Protein AF-A0A2N7PHZ5-F1 (afdb_monomer_lite)

Organism: NCBI:txid1653476

pLDDT: mean 95.67, std 4.6, range [62.97, 98.75]

Foldseek 3Di:
DVVQPPDDDPNHRQQDLLPGGDDDDDPDFFDKDKALPAWDADDFLDADDQVDAAEHTHHDHDPPRPSIDIFGKDKDKDKAKDAPVSRGGAFFARPPFCVPPVDRLRRRVVGCVVVVHDHPSDIDIGMYIYIGGPPDPDDPPVPDDDCVNPDD

Radius of gyration: 19.27 Å; chains: 1; bounding box: 48×33×52 Å

Structure (mmCIF, N/CA/C/O backbone):
data_AF-A0A2N7PHZ5-F1
#
_entry.id   AF-A0A2N7PHZ5-F1
#
loop_
_atom_site.group_PDB
_atom_site.id
_atom_site.type_symbol
_atom_site.label_atom_id
_atom_site.label_alt_id
_atom_site.label_comp_id
_atom_site.label_asym_id
_atom_site.label_entity_id
_atom_site.label_seq_id
_atom_site.pdbx_PDB_ins_code
_atom_site.Cartn_x
_atom_site.Cartn_y
_atom_site.Cartn_z
_atom_site.occupancy
_atom_site.B_iso_or_equiv
_atom_site.auth_seq_id
_atom_site.auth_comp_id
_atom_site.auth_asym_id
_atom_site.auth_atom_id
_atom_site.pdbx_PDB_model_num
ATOM 1 N N . MET A 1 1 ? -0.345 -15.270 16.092 1.00 62.97 1 MET A N 1
ATOM 2 C CA . MET A 1 1 ? 0.539 -14.093 16.252 1.00 62.97 1 MET A CA 1
ATOM 3 C C . MET A 1 1 ? 1.513 -14.214 17.426 1.00 62.97 1 MET A C 1
ATOM 5 O O . MET A 1 1 ? 2.637 -13.773 17.248 1.00 62.97 1 MET A O 1
ATOM 9 N N . LYS A 1 2 ? 1.163 -14.809 18.587 1.00 65.06 2 LYS A N 1
ATOM 10 C CA . LYS A 1 2 ? 2.142 -15.080 19.677 1.00 65.06 2 LYS A CA 1
ATOM 11 C C . LYS A 1 2 ? 3.353 -15.913 19.224 1.00 65.06 2 LYS A C 1
ATOM 13 O O . LYS A 1 2 ? 4.443 -15.774 19.747 1.00 65.06 2 LYS A O 1
ATOM 18 N N . ASP A 1 3 ? 3.153 -16.754 18.222 1.00 82.75 3 ASP A N 1
ATOM 19 C CA . ASP A 1 3 ? 4.150 -17.592 17.559 1.00 82.75 3 ASP A CA 1
ATOM 20 C C . ASP A 1 3 ? 5.166 -16.822 16.692 1.00 82.75 3 ASP A C 1
ATOM 22 O O . ASP A 1 3 ? 6.125 -17.424 16.208 1.00 82.75 3 ASP A O 1
ATOM 26 N N . LEU A 1 4 ? 4.960 -15.520 16.465 1.00 84.69 4 LEU A N 1
ATOM 27 C CA . LEU A 1 4 ? 5.861 -14.651 15.697 1.00 84.69 4 LEU A CA 1
ATOM 28 C C . LEU A 1 4 ? 6.689 -13.710 16.582 1.00 84.69 4 LEU A C 1
ATOM 30 O O . LEU A 1 4 ? 7.578 -13.027 16.080 1.00 84.69 4 LEU A O 1
ATOM 34 N N . GLU A 1 5 ? 6.404 -13.661 17.881 1.00 86.50 5 GLU A N 1
ATOM 35 C CA . GLU A 1 5 ? 7.092 -12.777 18.819 1.00 86.50 5 GLU A CA 1
ATOM 36 C C . GLU A 1 5 ? 8.567 -13.185 18.971 1.00 86.50 5 GLU A C 1
ATOM 38 O O . GLU A 1 5 ? 8.883 -14.364 19.122 1.00 86.50 5 GLU A O 1
ATOM 43 N N . GLY A 1 6 ? 9.476 -12.210 18.862 1.00 88.00 6 GLY A N 1
ATOM 44 C CA . GLY A 1 6 ? 10.926 -12.433 18.922 1.00 88.00 6 GLY A CA 1
ATOM 45 C C . GLY A 1 6 ? 11.551 -13.076 17.677 1.00 88.00 6 GLY A C 1
ATOM 46 O O . GLY A 1 6 ? 12.758 -13.298 17.660 1.00 88.00 6 GLY A O 1
ATOM 47 N N . LYS A 1 7 ? 10.770 -13.378 16.630 1.00 92.88 7 LYS A N 1
ATOM 48 C CA . LYS A 1 7 ? 11.317 -13.869 15.358 1.00 92.88 7 LYS A CA 1
ATOM 49 C C . LYS A 1 7 ? 11.844 -12.721 14.503 1.00 92.88 7 LYS A C 1
ATOM 51 O O . LYS A 1 7 ? 11.272 -11.628 14.471 1.00 92.88 7 LYS A O 1
ATOM 56 N N . GLU A 1 8 ? 12.887 -13.022 13.739 1.00 94.75 8 GLU A N 1
ATOM 57 C CA . GLU A 1 8 ? 13.544 -12.064 12.859 1.00 94.75 8 GLU A CA 1
ATOM 58 C C . GLU A 1 8 ? 13.783 -12.625 11.456 1.00 94.75 8 GLU A C 1
ATOM 60 O O . GLU A 1 8 ? 13.991 -13.822 11.262 1.00 94.75 8 GLU A O 1
ATOM 65 N N . GLU A 1 9 ? 13.798 -11.727 10.475 1.00 95.12 9 GLU A N 1
ATOM 66 C CA . GLU A 1 9 ? 14.285 -11.962 9.119 1.00 95.12 9 GLU A CA 1
ATOM 67 C C . GLU A 1 9 ? 15.308 -10.876 8.781 1.00 95.12 9 GLU A C 1
ATOM 69 O O . GLU A 1 9 ? 15.019 -9.686 8.897 1.00 95.12 9 GLU A O 1
ATOM 74 N N . TYR A 1 10 ? 16.514 -11.276 8.368 1.00 95.06 10 TYR A N 1
ATOM 75 C CA . TYR A 1 10 ? 17.619 -10.356 8.052 1.00 95.06 10 TYR A CA 1
ATOM 76 C C . TYR A 1 10 ? 17.949 -9.365 9.191 1.00 95.06 10 TYR A C 1
ATOM 78 O O . TYR A 1 10 ? 18.239 -8.195 8.935 1.00 95.06 10 TYR A O 1
ATOM 86 N N . GLY A 1 11 ? 17.868 -9.821 10.448 1.00 94.69 11 GLY A N 1
ATOM 87 C CA . GLY A 1 11 ? 18.108 -8.991 11.637 1.00 94.69 11 GLY A CA 1
ATOM 88 C C . GLY A 1 11 ? 17.013 -7.955 11.908 1.00 94.69 11 GLY A C 1
ATOM 89 O O . GLY A 1 11 ? 17.280 -6.901 12.481 1.00 94.69 11 GLY A O 1
ATOM 90 N N . ARG A 1 12 ? 15.791 -8.192 11.414 1.00 94.25 12 ARG A N 1
ATOM 91 C CA . ARG A 1 12 ? 14.630 -7.318 11.617 1.00 94.25 12 ARG A CA 1
ATOM 92 C C . ARG A 1 12 ? 13.454 -8.117 12.148 1.00 94.25 12 ARG A C 1
ATOM 94 O O . ARG A 1 12 ? 13.159 -9.188 11.623 1.00 94.25 12 ARG A O 1
ATOM 101 N N . GLU A 1 13 ? 12.742 -7.561 13.125 1.00 95.19 13 GLU A N 1
ATOM 102 C CA . GLU A 1 13 ? 11.528 -8.167 13.680 1.00 95.19 13 GLU A CA 1
ATOM 103 C C . GLU A 1 13 ? 10.501 -8.491 12.579 1.00 95.19 13 GLU A C 1
ATOM 105 O O . GLU A 1 13 ? 10.272 -7.694 11.663 1.00 95.19 13 GLU A O 1
ATOM 110 N N . VAL A 1 14 ? 9.857 -9.657 12.664 1.00 96.38 14 VAL A N 1
ATOM 111 C CA . VAL A 1 14 ? 8.748 -10.033 11.759 1.00 96.38 14 VAL A CA 1
ATOM 112 C C . VAL A 1 14 ? 7.376 -9.748 12.356 1.00 96.38 14 VAL A C 1
ATOM 114 O O . VAL A 1 14 ? 6.358 -9.901 11.685 1.00 96.38 14 VAL A O 1
ATOM 117 N N . PHE A 1 15 ? 7.320 -9.335 13.619 1.00 95.50 15 PHE A N 1
ATOM 118 C CA . PHE A 1 15 ? 6.086 -8.961 14.286 1.00 95.50 15 PHE A CA 1
ATOM 119 C C . PHE A 1 15 ? 6.350 -7.917 15.362 1.00 95.50 15 PHE A C 1
ATOM 121 O O . PHE A 1 15 ? 7.220 -8.096 16.206 1.00 95.50 15 PHE A O 1
ATOM 128 N N . ALA A 1 16 ? 5.514 -6.884 15.379 1.00 91.38 16 ALA A N 1
ATOM 129 C CA . ALA A 1 16 ? 5.422 -5.946 16.482 1.00 91.38 16 ALA A CA 1
ATOM 130 C C . ALA A 1 16 ? 3.955 -5.770 16.867 1.00 91.38 16 ALA A C 1
ATOM 132 O O . ALA A 1 16 ? 3.121 -5.421 16.030 1.00 91.38 16 ALA A O 1
ATOM 133 N N . LYS A 1 17 ? 3.629 -5.930 18.154 1.00 88.50 17 LYS A N 1
ATOM 134 C CA . LYS A 1 17 ? 2.245 -5.854 18.665 1.00 88.50 17 LYS A CA 1
ATOM 135 C C . LYS A 1 17 ? 1.494 -4.586 18.229 1.00 88.50 17 LYS A C 1
ATOM 137 O O . LYS A 1 17 ? 0.286 -4.623 18.025 1.00 88.50 17 LYS A O 1
ATOM 142 N N . HIS A 1 18 ? 2.212 -3.477 18.061 1.00 86.25 18 HIS A N 1
ATOM 143 C CA . HIS A 1 18 ? 1.667 -2.173 17.688 1.00 86.25 18 HIS A CA 1
ATOM 144 C C . HIS A 1 18 ? 1.654 -1.879 16.171 1.00 86.25 18 HIS A C 1
ATOM 146 O O . HIS A 1 18 ? 1.188 -0.812 15.771 1.00 86.25 18 HIS A O 1
ATOM 152 N N . LYS A 1 19 ? 2.179 -2.777 15.322 1.00 90.12 19 LYS A N 1
ATOM 153 C CA . LYS A 1 19 ? 2.282 -2.594 13.855 1.00 90.12 19 LYS A CA 1
ATOM 154 C C . LYS A 1 19 ? 1.842 -3.813 13.034 1.00 90.12 19 LYS A C 1
ATOM 156 O O . LYS A 1 19 ? 1.592 -3.672 11.842 1.00 90.12 19 LYS A O 1
ATOM 161 N N . GLY A 1 20 ? 1.708 -4.982 13.654 1.00 92.38 20 GLY A N 1
ATOM 162 C CA . GLY A 1 20 ? 1.333 -6.226 12.991 1.00 92.38 20 GLY A CA 1
ATOM 163 C C . GLY A 1 20 ? 2.543 -7.031 12.524 1.00 92.38 20 GLY A C 1
ATOM 164 O O . GLY A 1 20 ?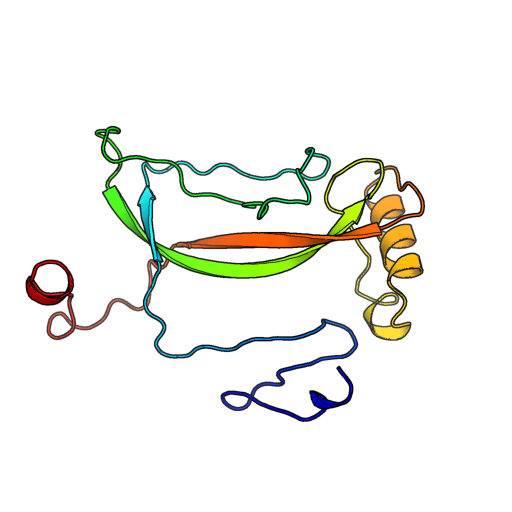 3.570 -7.061 13.196 1.00 92.38 20 GLY A O 1
ATOM 165 N N . VAL A 1 21 ? 2.375 -7.732 11.404 1.00 95.50 21 VAL A N 1
ATOM 166 C CA . VAL A 1 21 ? 3.351 -8.679 10.847 1.00 95.50 21 VAL A CA 1
ATOM 167 C C . VAL A 1 21 ? 4.098 -8.039 9.681 1.00 95.50 21 VAL A C 1
ATOM 169 O O . VAL A 1 21 ? 3.496 -7.345 8.860 1.00 95.50 21 VAL A O 1
ATOM 172 N N . PHE A 1 22 ? 5.390 -8.327 9.582 1.00 96.62 22 PHE A N 1
ATOM 173 C CA . PHE A 1 22 ? 6.270 -7.880 8.514 1.00 96.62 22 PHE A CA 1
ATOM 174 C C . PHE A 1 22 ? 6.807 -9.064 7.719 1.00 96.62 22 PHE A C 1
ATOM 176 O O . PHE A 1 22 ? 7.015 -10.153 8.250 1.00 96.62 22 PHE A O 1
ATOM 183 N N . LYS A 1 23 ? 7.078 -8.813 6.440 1.00 96.25 23 LYS A N 1
ATOM 184 C CA . LYS A 1 23 ? 7.878 -9.687 5.589 1.00 96.25 23 LYS A CA 1
ATOM 185 C C . LYS A 1 23 ? 9.006 -8.861 4.999 1.00 96.25 23 LYS A C 1
ATOM 187 O O . LYS A 1 23 ? 8.751 -7.785 4.455 1.00 96.25 23 LYS A O 1
ATOM 192 N N . TRP A 1 24 ? 10.230 -9.361 5.102 1.00 96.56 24 TRP A N 1
ATOM 193 C CA . TRP A 1 24 ? 11.409 -8.644 4.635 1.00 96.56 24 TRP A CA 1
ATOM 194 C C . TRP A 1 24 ? 11.971 -9.270 3.359 1.00 96.56 24 TRP A C 1
ATOM 196 O O . TRP A 1 24 ? 11.761 -10.448 3.066 1.00 96.56 24 TRP A O 1
ATOM 206 N N . GLY A 1 25 ? 12.686 -8.459 2.583 1.00 94.19 25 GLY A N 1
ATOM 207 C CA . GLY A 1 25 ? 13.371 -8.884 1.369 1.00 94.19 25 GLY A CA 1
ATOM 208 C C . GLY A 1 25 ? 14.647 -8.078 1.166 1.00 94.19 25 GLY A C 1
ATOM 209 O O . GLY A 1 25 ? 14.679 -6.881 1.461 1.00 94.19 25 GLY A O 1
ATOM 210 N N . ILE A 1 26 ? 15.680 -8.748 0.665 1.00 94.69 26 ILE A N 1
ATOM 211 C CA . ILE A 1 26 ? 16.970 -8.175 0.268 1.00 94.69 26 ILE A CA 1
ATOM 212 C C . ILE A 1 26 ? 17.240 -8.571 -1.187 1.00 94.69 26 ILE A C 1
ATOM 214 O O . ILE A 1 26 ? 16.755 -9.619 -1.612 1.00 94.69 26 ILE A O 1
ATOM 218 N N . ASN A 1 27 ? 17.977 -7.751 -1.945 1.00 93.81 27 ASN A N 1
ATOM 219 C CA . ASN A 1 27 ? 18.285 -8.001 -3.366 1.00 93.81 27 ASN A CA 1
ATOM 220 C C . ASN A 1 27 ? 17.036 -8.371 -4.192 1.00 93.81 27 ASN A C 1
ATOM 222 O O . ASN A 1 27 ? 17.000 -9.371 -4.905 1.00 93.81 27 ASN A O 1
ATOM 226 N N . VAL A 1 28 ? 15.966 -7.592 -4.017 1.00 94.56 28 VAL A N 1
ATOM 227 C CA . VAL A 1 28 ? 14.634 -7.923 -4.533 1.00 94.56 28 VAL A CA 1
ATOM 228 C C . VAL A 1 28 ? 14.515 -7.547 -6.009 1.00 94.56 28 VAL A C 1
ATOM 230 O O . VAL A 1 28 ? 14.817 -6.417 -6.388 1.00 94.56 28 VAL A O 1
ATOM 233 N N . ILE A 1 29 ? 13.995 -8.468 -6.823 1.00 95.75 29 ILE A N 1
ATOM 234 C CA . ILE A 1 29 ? 13.648 -8.206 -8.224 1.00 95.75 29 ILE A CA 1
ATOM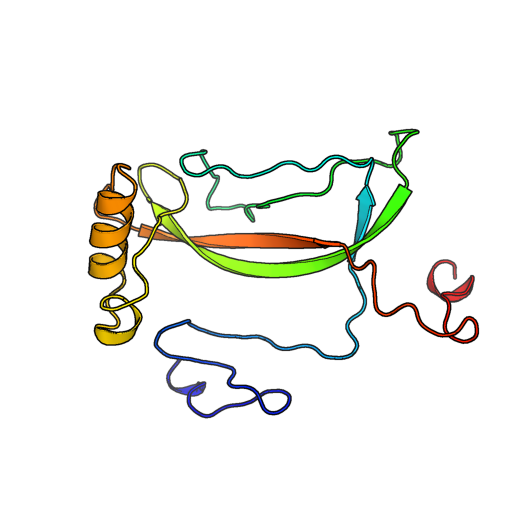 235 C C . ILE A 1 29 ? 12.450 -7.241 -8.271 1.00 95.75 29 ILE A C 1
ATOM 237 O O . ILE A 1 29 ? 11.424 -7.508 -7.634 1.00 95.75 29 ILE A O 1
ATOM 241 N N . PRO A 1 30 ? 12.540 -6.115 -9.001 1.00 97.31 30 PRO A N 1
ATOM 242 C CA . PRO A 1 30 ? 11.432 -5.178 -9.100 1.00 97.31 30 PRO A CA 1
ATOM 243 C C . PRO A 1 30 ? 10.265 -5.770 -9.898 1.00 97.31 30 PRO A C 1
ATOM 245 O O . PRO A 1 30 ? 10.421 -6.635 -10.755 1.00 97.31 30 PRO A O 1
ATOM 248 N N . THR A 1 31 ? 9.068 -5.251 -9.652 1.00 97.69 31 THR A N 1
ATOM 249 C CA . THR A 1 31 ? 7.904 -5.507 -10.503 1.00 97.69 31 THR A CA 1
ATOM 250 C C . THR A 1 31 ? 7.947 -4.582 -11.713 1.00 97.69 31 THR A C 1
ATOM 252 O O . THR A 1 31 ? 8.048 -3.364 -11.564 1.00 97.69 31 THR A O 1
ATOM 255 N N . TYR A 1 32 ? 7.841 -5.152 -12.910 1.00 97.75 32 TYR A N 1
ATOM 256 C CA . TYR A 1 32 ? 7.817 -4.405 -14.164 1.00 97.75 32 TYR A CA 1
ATOM 257 C C . TYR A 1 32 ? 6.383 -4.090 -14.582 1.00 97.75 32 TYR A C 1
ATOM 259 O O . TYR A 1 32 ? 5.539 -4.981 -14.658 1.00 97.75 32 TYR A O 1
ATOM 267 N N . MET A 1 33 ? 6.098 -2.817 -14.854 1.00 97.81 33 MET A N 1
ATOM 268 C CA . MET A 1 33 ? 4.763 -2.358 -15.250 1.00 97.81 33 MET A CA 1
ATOM 269 C C . MET A 1 33 ? 4.845 -1.318 -16.363 1.00 97.81 33 MET A C 1
ATOM 271 O O . MET A 1 33 ? 5.812 -0.559 -16.448 1.00 97.81 33 MET A O 1
ATOM 275 N N . TRP A 1 34 ? 3.799 -1.247 -17.189 1.00 98.38 34 TRP A N 1
ATOM 276 C CA . TRP A 1 34 ? 3.619 -0.140 -18.124 1.00 98.38 34 TRP A CA 1
ATOM 277 C C . TRP A 1 34 ? 3.403 1.167 -17.365 1.00 98.38 34 TRP A C 1
ATOM 279 O O . TRP A 1 34 ? 2.530 1.254 -16.504 1.00 98.38 34 TRP A O 1
ATOM 289 N N . TYR A 1 35 ? 4.177 2.188 -17.719 1.00 98.38 35 TYR A N 1
ATOM 290 C CA . TYR A 1 35 ? 4.103 3.505 -17.111 1.00 98.38 35 TYR A CA 1
ATOM 291 C C . TYR A 1 35 ? 4.258 4.608 -18.159 1.00 98.38 35 TYR A C 1
ATOM 293 O O . TYR A 1 35 ? 5.240 4.634 -18.901 1.00 98.38 35 TYR A O 1
ATOM 301 N N . ASN A 1 36 ? 3.296 5.528 -18.204 1.00 97.94 36 ASN A N 1
ATOM 302 C CA . ASN A 1 36 ? 3.240 6.659 -19.138 1.00 97.94 36 ASN A CA 1
ATOM 303 C C . ASN A 1 36 ? 3.545 8.018 -18.481 1.00 97.94 36 ASN A C 1
ATOM 305 O O . ASN A 1 36 ? 3.295 9.068 -19.072 1.00 97.94 36 ASN A O 1
ATOM 309 N N . GLY A 1 37 ? 4.052 8.012 -17.244 1.00 96.69 37 GLY A N 1
ATOM 310 C CA . GLY A 1 37 ? 4.322 9.229 -16.475 1.00 96.69 37 GLY A CA 1
ATOM 311 C C . GLY A 1 37 ? 3.191 9.660 -15.537 1.00 96.69 37 GLY A C 1
ATOM 312 O O . GLY A 1 37 ? 3.389 10.604 -14.775 1.00 96.69 37 GLY A O 1
ATOM 313 N N . LYS A 1 38 ? 2.033 8.986 -15.561 1.00 97.19 38 LYS A N 1
ATOM 314 C CA . LYS A 1 38 ? 0.887 9.271 -14.686 1.00 97.19 38 LYS A CA 1
ATOM 315 C C . LYS A 1 38 ? 0.600 8.112 -13.737 1.00 97.19 38 LYS A C 1
ATOM 317 O O . LYS A 1 38 ? 0.866 6.954 -14.051 1.00 97.19 38 LYS A O 1
ATOM 322 N N . GLY A 1 39 ? 0.032 8.435 -12.582 1.00 95.56 39 GLY A N 1
ATOM 323 C CA . GLY A 1 39 ? -0.438 7.459 -11.607 1.00 95.56 39 GLY A CA 1
ATOM 324 C C . GLY A 1 39 ? -1.843 7.803 -11.135 1.00 95.56 39 GLY A C 1
ATOM 325 O O . GLY A 1 39 ? -2.185 8.980 -11.012 1.00 95.56 39 GLY A O 1
ATOM 326 N N . GLU A 1 40 ? -2.639 6.777 -10.866 1.00 95.81 40 GLU A N 1
ATOM 327 C CA . GLU A 1 40 ? -3.860 6.928 -10.078 1.00 95.81 40 GLU A CA 1
ATOM 328 C C . GLU A 1 40 ? -3.475 7.135 -8.617 1.00 95.81 40 GLU A C 1
ATOM 330 O O . GLU A 1 40 ? -2.377 6.760 -8.205 1.00 95.81 40 GLU A O 1
ATOM 335 N N . ARG A 1 41 ? -4.356 7.741 -7.823 1.00 96.94 41 ARG A N 1
ATOM 336 C CA . ARG A 1 41 ? -4.129 7.919 -6.392 1.00 96.94 41 ARG A CA 1
ATOM 337 C C . ARG A 1 41 ? -5.433 7.745 -5.640 1.00 96.94 41 ARG A C 1
ATOM 339 O O . ARG A 1 41 ? -6.405 8.418 -5.953 1.00 96.94 41 ARG A O 1
ATOM 346 N N . TYR A 1 42 ? -5.404 6.897 -4.623 1.00 98.00 42 TYR A N 1
ATOM 347 C CA . TYR A 1 42 ? -6.455 6.839 -3.622 1.00 98.00 42 TYR A CA 1
ATOM 348 C C . TYR A 1 42 ? -6.383 8.087 -2.738 1.00 98.00 42 TYR A C 1
ATOM 350 O O . TYR A 1 42 ? -5.335 8.375 -2.143 1.00 98.00 42 TYR A O 1
ATOM 358 N N . LEU A 1 43 ? -7.485 8.822 -2.647 1.00 96.44 43 LEU A N 1
ATOM 359 C CA . LEU A 1 43 ? -7.643 9.937 -1.727 1.00 96.44 43 LEU A CA 1
ATOM 360 C C . LEU A 1 43 ? -8.477 9.503 -0.524 1.00 96.44 43 LEU A C 1
ATOM 362 O O . LEU A 1 43 ? -9.330 8.619 -0.590 1.00 96.44 43 LEU A O 1
ATOM 366 N N . LEU A 1 44 ? -8.200 10.118 0.621 1.00 93.06 44 LEU A N 1
ATOM 367 C CA . LEU A 1 44 ? -8.915 9.795 1.844 1.00 93.06 44 LEU A CA 1
ATOM 368 C C . LEU A 1 44 ? -10.412 10.106 1.675 1.00 93.06 44 LEU A C 1
ATOM 370 O O . LEU A 1 44 ? -10.775 11.224 1.319 1.00 93.06 44 LEU A O 1
ATOM 374 N N . GLY A 1 45 ? -11.261 9.114 1.954 1.00 94.81 45 GLY A N 1
ATOM 375 C CA . GLY A 1 45 ? -12.712 9.192 1.762 1.00 94.81 45 GLY A CA 1
ATOM 376 C C . GLY A 1 45 ? -13.213 8.537 0.470 1.00 94.81 45 GLY A C 1
ATOM 377 O O . GLY A 1 45 ? -14.409 8.248 0.374 1.00 94.81 45 GLY A O 1
ATOM 378 N N . ASP A 1 46 ? -12.323 8.221 -0.477 1.00 97.38 46 ASP A N 1
ATOM 379 C CA . ASP A 1 46 ? -12.688 7.478 -1.683 1.00 97.38 46 ASP A CA 1
ATOM 380 C C . ASP A 1 46 ? -13.223 6.089 -1.324 1.00 97.38 46 ASP A C 1
ATOM 382 O O . ASP A 1 46 ? -12.725 5.406 -0.417 1.00 97.38 46 ASP A O 1
ATOM 386 N N . LYS A 1 47 ? -14.239 5.648 -2.068 1.00 97.25 47 LYS A N 1
ATOM 387 C CA . LYS A 1 47 ? -14.830 4.323 -1.887 1.00 97.25 47 LYS A CA 1
ATOM 388 C C . LYS A 1 47 ? -13.873 3.229 -2.357 1.00 97.25 47 LYS A C 1
ATOM 390 O O . LYS A 1 47 ? -13.186 3.380 -3.363 1.00 97.25 47 LYS A O 1
ATOM 395 N N . LEU A 1 48 ? -13.886 2.099 -1.658 1.00 97.69 48 LEU A N 1
ATOM 396 C CA . LEU A 1 48 ? -13.129 0.898 -2.003 1.00 97.69 48 LEU A CA 1
ATOM 397 C C . LEU A 1 48 ? -14.020 -0.347 -2.060 1.00 97.69 48 LEU A C 1
ATOM 399 O O . LEU A 1 48 ? -15.079 -0.409 -1.433 1.00 97.69 48 LEU A O 1
ATOM 403 N N . ASP A 1 49 ? -13.555 -1.359 -2.789 1.00 97.81 49 ASP A N 1
ATOM 404 C CA . ASP A 1 49 ? -14.104 -2.717 -2.770 1.00 97.81 49 ASP A CA 1
ATOM 405 C C . ASP A 1 49 ? -13.222 -3.591 -1.859 1.00 97.81 49 ASP A C 1
ATOM 407 O O . ASP A 1 49 ? -12.070 -3.855 -2.216 1.00 97.81 49 ASP A O 1
ATOM 411 N N . PRO A 1 50 ? -13.719 -4.053 -0.695 1.00 96.81 50 PRO A N 1
ATOM 412 C CA . PRO A 1 50 ? -12.906 -4.802 0.263 1.00 96.81 50 PRO A CA 1
ATOM 413 C C . PRO A 1 50 ? -12.485 -6.192 -0.242 1.00 96.81 50 PRO A C 1
ATOM 415 O O . PRO A 1 50 ? -11.585 -6.803 0.335 1.00 96.81 50 PRO A O 1
ATOM 418 N N . ASN A 1 51 ? -13.092 -6.691 -1.325 1.00 97.81 51 ASN A N 1
ATOM 419 C CA . ASN A 1 51 ? -12.730 -7.980 -1.919 1.00 97.81 51 ASN A CA 1
ATOM 420 C C . ASN A 1 51 ? -11.506 -7.882 -2.842 1.00 97.81 51 ASN A C 1
ATOM 422 O O . ASN A 1 51 ? -10.860 -8.892 -3.142 1.00 97.81 51 ASN A O 1
ATOM 426 N N . LYS A 1 52 ? -11.147 -6.668 -3.271 1.00 97.62 52 LYS A N 1
ATOM 427 C CA . LYS A 1 52 ? -10.011 -6.401 -4.158 1.00 97.62 52 LYS A CA 1
ATOM 428 C C . LYS A 1 52 ? -8.826 -5.846 -3.375 1.00 97.62 52 LYS A C 1
ATOM 430 O O . LYS A 1 52 ? -8.950 -5.390 -2.242 1.00 97.62 52 LYS A O 1
ATOM 435 N N . VAL A 1 53 ? -7.643 -5.921 -3.981 1.00 98.31 53 VAL A N 1
ATOM 436 C CA . VAL A 1 53 ? -6.486 -5.178 -3.474 1.00 98.31 53 VAL A CA 1
ATOM 437 C C . VAL A 1 53 ? -6.687 -3.719 -3.860 1.00 98.31 53 VAL A C 1
ATOM 439 O O . VAL A 1 53 ? -6.834 -3.415 -5.040 1.00 98.31 53 VAL A O 1
ATOM 442 N N . LEU A 1 54 ? -6.698 -2.826 -2.875 1.00 98.50 54 LEU A N 1
ATOM 443 C CA . LEU A 1 54 ? -6.733 -1.393 -3.123 1.00 98.50 54 LEU A CA 1
ATOM 444 C C . LEU A 1 54 ? -5.341 -0.915 -3.549 1.00 98.50 54 LEU A C 1
ATOM 446 O O . LEU A 1 54 ? -4.392 -0.929 -2.760 1.00 98.50 54 LEU A O 1
ATOM 450 N N . GLU A 1 55 ? -5.221 -0.481 -4.797 1.00 98.12 55 GLU A N 1
ATOM 451 C CA . GLU A 1 55 ? -3.999 0.118 -5.323 1.00 98.12 55 GLU A CA 1
ATOM 452 C C . GLU A 1 55 ? -3.963 1.605 -4.959 1.00 98.12 55 GLU A C 1
ATOM 454 O O . GLU A 1 55 ? -4.739 2.409 -5.465 1.00 98.12 55 GLU A O 1
ATOM 459 N N . LEU A 1 56 ? -3.067 1.979 -4.047 1.00 98.38 56 LEU A N 1
ATOM 460 C CA . LEU A 1 56 ? -3.039 3.325 -3.473 1.00 98.38 56 LEU A CA 1
ATOM 461 C C . LEU A 1 56 ? -2.499 4.378 -4.440 1.00 98.38 56 LEU A C 1
ATOM 463 O O . LEU A 1 56 ? -2.879 5.544 -4.349 1.00 98.38 56 LEU A O 1
ATOM 467 N N . ASN A 1 57 ? -1.571 3.987 -5.313 1.00 97.69 57 ASN A N 1
ATOM 468 C CA . ASN A 1 57 ? -0.890 4.897 -6.229 1.00 97.69 57 ASN A CA 1
ATOM 469 C C . ASN A 1 57 ? -0.460 4.215 -7.548 1.00 97.69 57 ASN A C 1
ATOM 471 O O . ASN A 1 57 ? 0.705 4.268 -7.951 1.00 97.69 57 ASN A O 1
ATOM 475 N N . ARG A 1 58 ? -1.386 3.492 -8.181 1.00 97.38 58 ARG A N 1
ATOM 476 C CA . ARG A 1 58 ? -1.117 2.624 -9.335 1.00 97.38 58 ARG A CA 1
ATOM 477 C C . ARG A 1 58 ? -0.444 3.366 -10.509 1.00 97.38 58 ARG A C 1
ATOM 479 O O . ARG A 1 58 ? -0.996 4.367 -10.972 1.00 97.38 58 ARG A O 1
ATOM 486 N N . PRO A 1 59 ? 0.683 2.870 -11.059 1.00 98.00 59 PRO A N 1
ATOM 487 C CA . PRO A 1 59 ? 1.249 3.370 -12.312 1.00 98.00 59 PRO A CA 1
ATOM 488 C C . PRO A 1 59 ? 0.277 3.162 -13.482 1.00 98.00 59 PRO A C 1
ATOM 490 O O . PRO A 1 59 ? -0.237 2.060 -13.676 1.00 98.00 59 PRO A O 1
ATOM 493 N N . MET A 1 60 ? 0.030 4.207 -14.275 1.00 98.12 60 MET A N 1
ATOM 494 C CA . MET A 1 60 ? -0.837 4.127 -15.451 1.00 98.12 60 MET A CA 1
ATOM 495 C C . MET A 1 60 ? -0.033 3.872 -16.721 1.00 98.12 60 MET A C 1
ATOM 497 O O . MET A 1 60 ? 1.034 4.444 -16.922 1.00 98.12 60 MET A O 1
ATOM 501 N N . GLY A 1 61 ? -0.597 3.082 -17.624 1.00 97.56 61 GLY A N 1
ATOM 502 C CA . GLY A 1 61 ? -0.020 2.782 -18.926 1.00 97.56 61 GLY A CA 1
ATOM 503 C C . GLY A 1 61 ? -0.537 1.448 -19.443 1.00 97.56 61 GLY A C 1
ATOM 504 O O . GLY A 1 61 ? -1.168 0.678 -18.719 1.00 97.56 61 GLY A O 1
ATOM 505 N N . SER A 1 62 ? -0.281 1.165 -20.714 1.00 98.12 62 SER A N 1
ATOM 506 C CA . SER A 1 62 ? -0.532 -0.150 -21.303 1.00 98.12 62 SER A CA 1
ATOM 507 C C . SER A 1 62 ? 0.341 -0.338 -22.538 1.00 98.12 62 SER A C 1
ATOM 509 O O . SER A 1 62 ? 0.883 0.634 -23.054 1.00 98.12 62 SER A O 1
ATOM 511 N N . ILE A 1 63 ? 0.393 -1.558 -23.071 1.00 98.06 63 ILE A N 1
ATOM 512 C CA . ILE A 1 63 ? 1.059 -1.844 -24.352 1.00 98.06 63 ILE A CA 1
ATOM 513 C C . ILE A 1 63 ? 0.488 -1.031 -25.530 1.00 98.06 63 ILE A C 1
ATOM 515 O O . ILE A 1 63 ? 1.174 -0.812 -26.520 1.00 98.06 63 ILE A O 1
ATOM 519 N N . LYS A 1 64 ? -0.771 -0.578 -25.432 1.00 98.25 64 LYS A N 1
ATOM 520 C CA . LYS A 1 64 ? -1.440 0.229 -26.465 1.00 98.25 64 LYS A CA 1
ATOM 521 C C . LYS A 1 64 ? -1.182 1.730 -26.312 1.00 98.25 64 LYS A C 1
ATOM 523 O O . LYS A 1 64 ? -1.588 2.498 -27.177 1.00 98.25 64 LYS A O 1
ATOM 528 N N . ASP A 1 65 ? -0.577 2.159 -25.207 1.00 98.06 65 ASP A N 1
ATOM 529 C CA . ASP A 1 65 ? -0.274 3.565 -24.965 1.00 98.06 65 ASP A CA 1
ATOM 530 C C . ASP A 1 65 ? 1.113 3.889 -25.544 1.00 98.06 65 ASP A C 1
ATOM 532 O O . ASP A 1 65 ? 2.116 3.436 -24.990 1.00 98.06 65 ASP A O 1
ATOM 536 N N . PRO A 1 66 ? 1.210 4.693 -26.619 1.00 97.56 66 PRO A N 1
ATOM 537 C CA . PRO A 1 66 ? 2.487 4.988 -27.269 1.00 97.56 66 PRO A CA 1
ATOM 538 C C . PRO A 1 66 ? 3.445 5.802 -26.386 1.00 97.56 66 PRO A C 1
ATOM 540 O O . PRO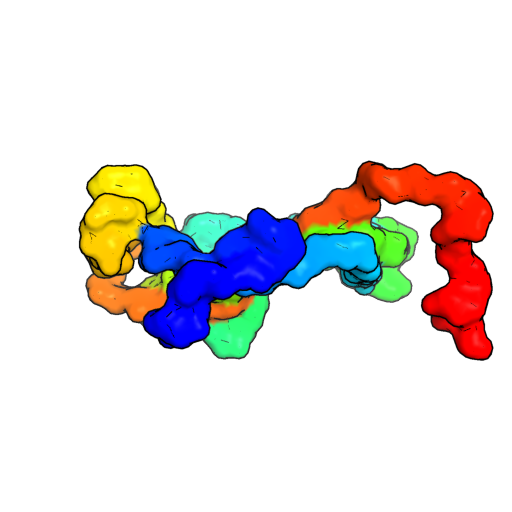 A 1 66 ? 4.626 5.918 -26.706 1.00 97.56 66 PRO A O 1
ATOM 543 N N . LYS A 1 67 ? 2.958 6.389 -25.284 1.00 97.69 67 LYS A N 1
ATOM 544 C CA . LYS A 1 67 ? 3.790 7.099 -24.303 1.00 97.69 67 LYS A CA 1
ATOM 545 C C . LYS A 1 67 ? 4.274 6.188 -23.179 1.00 97.69 67 LYS A C 1
ATOM 547 O O . LYS A 1 67 ? 5.137 6.603 -22.405 1.00 97.69 67 LYS A O 1
ATOM 552 N N . ALA A 1 68 ? 3.719 4.984 -23.053 1.00 98.25 68 ALA A N 1
ATOM 553 C CA . ALA A 1 68 ? 4.092 4.062 -21.998 1.00 98.25 68 ALA A CA 1
ATOM 554 C C . ALA A 1 68 ? 5.368 3.292 -22.353 1.00 98.25 68 ALA A C 1
ATOM 556 O O . ALA A 1 68 ? 5.569 2.850 -23.482 1.00 98.25 68 ALA A O 1
ATOM 557 N N . LYS A 1 69 ? 6.215 3.078 -21.346 1.00 98.31 69 LYS A N 1
ATOM 558 C CA . LYS A 1 69 ? 7.301 2.089 -21.386 1.00 98.31 69 LYS A CA 1
ATOM 559 C C . LYS A 1 69 ? 7.207 1.186 -20.166 1.00 98.31 69 LYS A C 1
ATOM 561 O O . LYS A 1 69 ? 6.474 1.485 -19.224 1.00 98.31 69 LYS A O 1
ATOM 566 N N . ILE A 1 70 ? 7.957 0.093 -20.178 1.00 98.19 70 ILE A N 1
ATOM 567 C CA . ILE A 1 70 ? 8.089 -0.785 -19.019 1.00 98.19 70 ILE A CA 1
ATOM 568 C C . ILE A 1 70 ? 9.069 -0.142 -18.030 1.00 98.19 70 ILE A C 1
ATOM 570 O O . ILE A 1 70 ? 10.198 0.178 -18.396 1.00 98.19 70 ILE A O 1
ATOM 574 N N . TYR A 1 71 ? 8.632 0.053 -16.787 1.00 98.19 71 TYR A N 1
ATOM 575 C CA . TYR A 1 71 ? 9.442 0.610 -15.701 1.00 98.19 71 TYR A CA 1
ATOM 576 C C . TYR A 1 71 ? 9.469 -0.328 -14.484 1.00 98.19 71 TYR A C 1
ATOM 578 O O . TYR A 1 71 ? 8.479 -1.023 -14.237 1.00 98.19 71 TYR A O 1
ATOM 586 N N . PRO A 1 72 ? 10.569 -0.327 -13.705 1.00 98.19 72 PRO A N 1
ATOM 587 C CA . PRO A 1 72 ? 10.686 -1.104 -12.476 1.00 98.19 72 PRO A CA 1
ATOM 588 C C . PRO A 1 72 ? 10.077 -0.380 -11.261 1.00 98.19 72 PRO A C 1
ATOM 590 O O . PRO A 1 72 ? 10.319 0.808 -11.016 1.00 98.19 72 PRO A O 1
ATOM 593 N N . PHE A 1 73 ? 9.334 -1.125 -10.445 1.00 98.19 73 PHE A N 1
ATOM 594 C CA . PHE A 1 73 ? 8.730 -0.657 -9.200 1.00 98.19 73 PHE A CA 1
ATOM 595 C C . PHE A 1 73 ? 8.976 -1.639 -8.054 1.00 98.19 73 PHE A C 1
ATOM 597 O O . PHE A 1 73 ? 8.837 -2.851 -8.205 1.00 98.19 73 PHE A O 1
ATOM 604 N N . LYS A 1 74 ? 9.255 -1.108 -6.863 1.00 97.88 74 LYS A N 1
ATOM 605 C CA . LYS A 1 74 ? 9.061 -1.839 -5.611 1.00 97.88 74 LYS A CA 1
ATOM 606 C C . LYS A 1 74 ? 7.582 -1.765 -5.244 1.00 97.88 74 LYS A C 1
ATOM 608 O O . LYS A 1 74 ? 7.033 -0.669 -5.135 1.00 97.88 74 LYS A O 1
ATOM 613 N N . VAL A 1 75 ? 6.960 -2.911 -4.985 1.00 98.00 75 VAL A N 1
ATOM 614 C CA . VAL A 1 75 ? 5.569 -2.982 -4.520 1.00 98.00 75 VAL A CA 1
ATOM 615 C C . VAL A 1 75 ? 5.556 -3.290 -3.028 1.00 98.00 75 VAL A C 1
ATOM 617 O O . VAL A 1 75 ? 6.026 -4.338 -2.594 1.00 98.00 75 VAL A O 1
ATOM 620 N N . HIS A 1 76 ? 5.031 -2.367 -2.229 1.00 98.25 76 HIS A N 1
ATOM 621 C CA . HIS A 1 76 ? 4.797 -2.570 -0.806 1.00 98.25 76 HIS A CA 1
ATOM 622 C C . HIS A 1 76 ? 3.333 -2.951 -0.588 1.00 98.25 76 HIS A C 1
ATOM 624 O O . HIS A 1 76 ? 2.435 -2.149 -0.850 1.00 98.25 76 HIS A O 1
ATOM 630 N N . THR A 1 77 ? 3.092 -4.171 -0.111 1.00 98.38 77 THR A N 1
ATOM 631 C CA . THR A 1 77 ? 1.742 -4.662 0.181 1.00 98.38 77 THR A CA 1
ATOM 632 C C . THR A 1 77 ? 1.482 -4.698 1.681 1.00 98.38 77 THR A C 1
ATOM 634 O O . THR A 1 77 ? 2.405 -4.719 2.491 1.00 98.38 77 THR A O 1
ATOM 637 N N . GLY A 1 78 ? 0.210 -4.675 2.065 1.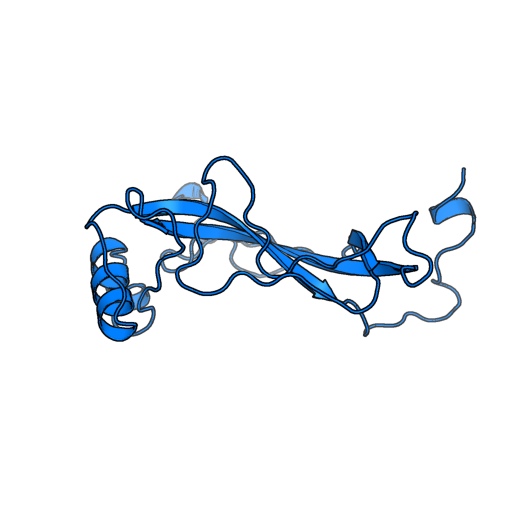00 98.06 78 GLY A N 1
ATOM 638 C CA . GLY A 1 78 ? -0.179 -4.732 3.469 1.00 98.06 78 GLY A CA 1
ATOM 639 C C . GLY A 1 78 ? -1.682 -4.856 3.650 1.00 98.06 78 GLY A C 1
ATOM 640 O O . GLY A 1 78 ? -2.427 -4.994 2.678 1.00 98.06 78 GLY A O 1
ATOM 641 N N . LYS A 1 79 ? -2.121 -4.797 4.907 1.00 98.06 79 LYS A N 1
ATOM 642 C CA . LYS A 1 79 ? -3.530 -4.709 5.285 1.00 98.06 79 LYS A CA 1
ATOM 643 C C . LYS A 1 79 ? -3.757 -3.455 6.125 1.00 98.06 79 LYS A C 1
ATOM 645 O O . LYS A 1 79 ? -3.022 -3.236 7.082 1.00 98.06 79 LYS A O 1
ATOM 650 N N . GLN A 1 80 ? -4.747 -2.643 5.766 1.00 97.44 80 GLN A N 1
ATOM 651 C CA . GLN A 1 80 ? -5.052 -1.370 6.435 1.00 97.44 80 GLN A CA 1
ATOM 652 C C . GLN A 1 80 ? -6.523 -1.314 6.864 1.00 97.44 80 GLN A C 1
ATOM 654 O O . GLN A 1 80 ? -7.355 -1.927 6.188 1.00 97.44 80 GLN A O 1
ATOM 659 N N . PRO A 1 81 ? -6.854 -0.625 7.974 1.00 97.56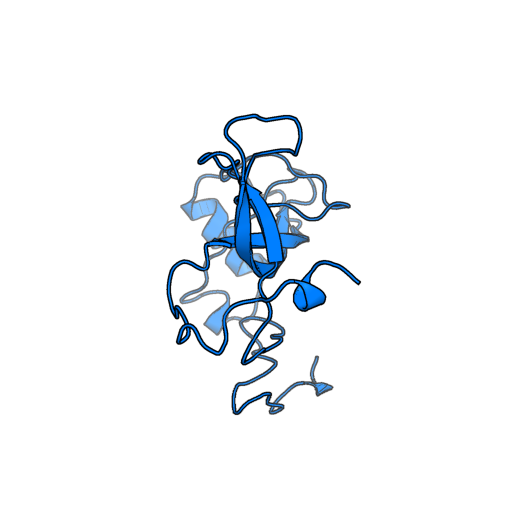 81 PRO A N 1
ATOM 660 C CA . PRO A 1 81 ? -8.223 -0.560 8.463 1.00 97.56 81 PRO A CA 1
ATOM 661 C C . PRO A 1 81 ? -9.112 0.239 7.505 1.00 97.56 81 PRO A C 1
ATOM 663 O O . PRO A 1 81 ? -8.718 1.288 6.991 1.00 97.56 81 PRO A O 1
ATOM 666 N N . TYR A 1 82 ? -10.331 -0.242 7.294 1.00 98.50 82 TYR A N 1
ATOM 667 C CA . TYR A 1 82 ? -11.363 0.429 6.514 1.00 98.50 82 TYR A CA 1
ATOM 668 C C . TYR A 1 82 ? -12.712 0.358 7.232 1.00 98.50 82 TYR A C 1
ATOM 670 O O . TYR A 1 82 ? -12.963 -0.555 8.019 1.00 98.50 82 TYR A O 1
ATOM 678 N N . ASP A 1 83 ? -13.591 1.317 6.951 1.00 98.50 83 ASP A N 1
ATOM 679 C CA . ASP A 1 83 ? -14.936 1.342 7.521 1.00 98.50 83 ASP A CA 1
ATOM 680 C C . ASP A 1 83 ? -15.844 0.320 6.825 1.00 98.50 83 ASP A C 1
ATOM 682 O O . ASP A 1 83 ? -16.045 0.380 5.607 1.00 98.50 83 ASP A O 1
ATOM 686 N N . VAL A 1 84 ? -16.454 -0.593 7.584 1.00 98.19 84 VAL A N 1
ATOM 687 C CA . VAL A 1 84 ? -17.284 -1.664 7.006 1.00 98.19 84 VAL A CA 1
ATOM 688 C C . VAL A 1 84 ? -18.550 -1.118 6.342 1.00 98.19 84 VAL A C 1
ATOM 690 O O . VAL A 1 84 ? -19.003 -1.695 5.352 1.00 98.19 84 VAL A O 1
ATOM 693 N N . LYS A 1 85 ? -19.110 -0.007 6.828 1.00 98.00 85 LYS A N 1
ATOM 694 C CA . LYS A 1 85 ? -20.319 0.618 6.275 1.00 98.00 85 LYS A CA 1
ATOM 695 C C . LYS A 1 85 ? -19.974 1.626 5.185 1.00 98.00 85 LYS A C 1
ATOM 697 O O . LYS A 1 85 ? -20.552 1.589 4.101 1.00 98.00 85 LYS A O 1
ATOM 702 N N . TYR A 1 86 ? -19.047 2.538 5.461 1.00 97.62 86 TYR A N 1
ATOM 703 C CA . TYR A 1 86 ? -18.709 3.619 4.544 1.00 97.62 86 TYR A CA 1
ATOM 704 C C . TYR A 1 86 ? -17.706 3.221 3.466 1.00 97.62 86 TYR A C 1
ATOM 706 O O . TYR A 1 86 ? -17.604 3.945 2.479 1.00 97.62 86 TYR A O 1
ATOM 714 N N . LYS A 1 87 ? -17.041 2.070 3.586 1.00 97.94 87 LYS A N 1
ATOM 715 C CA . LYS A 1 87 ? -16.160 1.505 2.556 1.00 97.94 87 LYS A CA 1
ATOM 716 C C . LYS A 1 87 ? -15.074 2.481 2.097 1.00 97.94 87 LYS A C 1
ATOM 718 O O . LYS A 1 87 ? -14.903 2.676 0.903 1.00 97.94 87 LYS A O 1
ATOM 723 N N . TYR A 1 88 ? -14.347 3.084 3.030 1.00 97.81 88 TYR A N 1
ATOM 724 C CA . TYR A 1 88 ? -13.112 3.831 2.764 1.00 97.81 88 TYR A CA 1
ATOM 725 C C . TYR A 1 88 ? -12.068 3.504 3.828 1.00 97.81 88 TYR A C 1
ATOM 727 O O . TYR A 1 88 ? -12.418 2.997 4.898 1.00 97.81 88 TYR A O 1
ATOM 735 N N . LEU A 1 89 ? -10.795 3.787 3.549 1.00 98.19 89 LEU A N 1
ATOM 736 C CA . LEU A 1 89 ? -9.724 3.631 4.531 1.00 98.19 89 LEU A CA 1
ATOM 737 C C . LEU A 1 89 ? -9.928 4.569 5.720 1.00 98.19 89 LEU A C 1
ATOM 739 O O . LEU A 1 89 ? -10.282 5.737 5.560 1.00 98.19 89 LEU A O 1
ATOM 743 N N . LEU A 1 90 ? -9.665 4.049 6.912 1.00 98.00 90 LEU A N 1
ATOM 744 C CA . LEU A 1 90 ? -9.771 4.794 8.156 1.00 98.00 90 LEU A CA 1
ATOM 745 C C . LEU A 1 90 ? -8.421 5.404 8.514 1.00 98.00 90 LEU A C 1
ATOM 747 O O . LEU A 1 90 ? -7.400 4.716 8.556 1.00 98.00 90 LEU A O 1
ATOM 751 N N . ALA A 1 91 ? -8.430 6.694 8.834 1.00 96.31 91 ALA A N 1
ATOM 752 C CA . ALA A 1 91 ? -7.327 7.300 9.559 1.00 96.31 91 ALA A CA 1
ATOM 753 C C . ALA A 1 91 ? -7.368 6.825 11.016 1.00 96.31 91 ALA A C 1
ATOM 755 O O . ALA A 1 91 ? -8.435 6.739 11.621 1.00 96.31 91 ALA A O 1
ATOM 756 N N . PHE A 1 92 ? -6.208 6.531 11.592 1.00 96.25 92 PHE A N 1
ATOM 757 C CA . PHE A 1 92 ? -6.097 6.111 12.983 1.00 96.25 92 PHE A CA 1
ATOM 758 C C . PHE A 1 92 ? -4.905 6.795 13.636 1.00 96.25 92 PHE A C 1
ATOM 760 O O . PHE A 1 92 ? -3.846 6.967 13.026 1.00 96.25 92 PHE A O 1
ATOM 767 N N . ARG A 1 93 ? -5.073 7.186 14.898 1.00 96.94 93 ARG A N 1
ATOM 768 C CA . ARG A 1 93 ? -4.002 7.803 15.667 1.00 96.94 93 ARG A CA 1
ATOM 769 C C . ARG A 1 93 ? -3.050 6.728 16.167 1.00 96.94 93 ARG A C 1
ATOM 771 O O . ARG A 1 93 ? -3.427 5.775 16.846 1.00 96.94 93 ARG A O 1
ATOM 778 N N . VAL A 1 94 ? -1.783 6.917 15.845 1.00 95.94 94 VAL A N 1
ATOM 779 C CA . VAL A 1 94 ? -0.732 5.960 16.164 1.00 95.94 94 VAL A CA 1
ATOM 780 C C . VAL A 1 94 ? -0.079 6.290 17.512 1.00 95.94 94 VAL A C 1
ATOM 782 O O . VAL A 1 94 ? -0.092 5.482 18.445 1.00 95.94 94 VAL A O 1
ATOM 785 N N . TRP A 1 95 ? 0.448 7.510 17.634 1.00 95.00 95 TRP A N 1
ATOM 786 C CA . TRP A 1 95 ? 1.104 8.008 18.842 1.00 95.00 95 TRP A CA 1
ATOM 787 C C . TRP A 1 95 ? 0.103 8.268 19.976 1.00 95.00 95 TRP A C 1
ATOM 789 O O . TRP A 1 95 ? -0.963 8.834 19.735 1.00 95.00 95 TRP A O 1
ATOM 799 N N . LYS A 1 96 ? 0.453 7.881 21.215 1.00 94.69 96 LYS A N 1
ATOM 800 C CA . LYS A 1 96 ? -0.421 7.984 22.409 1.00 94.69 96 LYS A CA 1
ATOM 801 C C . LYS A 1 96 ? -1.827 7.384 22.201 1.00 94.69 96 LYS A C 1
ATOM 803 O O . LYS A 1 96 ? -2.810 7.883 22.746 1.00 94.69 96 LYS A O 1
ATOM 808 N N . ALA A 1 97 ? -1.917 6.361 21.355 1.00 95.94 97 ALA A N 1
ATOM 809 C CA . ALA A 1 97 ? -3.133 5.609 21.078 1.00 95.94 97 ALA A CA 1
ATOM 810 C C . ALA A 1 97 ? -2.750 4.167 20.716 1.00 95.94 97 ALA A C 1
ATOM 812 O O . ALA A 1 97 ? -2.438 3.395 21.616 1.00 95.94 97 ALA A O 1
ATOM 813 N N . LEU A 1 98 ? -2.689 3.791 19.431 1.00 95.69 98 LEU A N 1
ATOM 814 C CA . LEU A 1 98 ? -2.428 2.396 19.044 1.00 95.69 98 LEU A CA 1
ATOM 815 C C . LEU A 1 98 ? -1.134 1.823 19.653 1.00 95.69 98 LEU A C 1
ATOM 817 O O . LEU A 1 98 ? -1.123 0.676 20.091 1.00 95.69 98 LEU A O 1
ATOM 821 N N . TRP A 1 99 ? -0.054 2.610 19.701 1.00 95.00 99 TRP A N 1
ATOM 822 C CA . TRP A 1 99 ? 1.246 2.142 20.199 1.00 95.00 99 TRP A CA 1
ATOM 823 C C . TRP A 1 99 ? 1.339 1.993 21.723 1.00 95.00 99 TRP A C 1
ATOM 825 O O . TRP A 1 99 ? 2.177 1.227 22.191 1.00 95.00 99 TRP A O 1
ATOM 835 N N . SER A 1 100 ? 0.503 2.696 22.492 1.00 94.81 100 SER A N 1
ATOM 836 C CA . SER A 1 100 ? 0.465 2.585 23.959 1.00 94.81 100 SER A CA 1
ATOM 837 C C . SER A 1 100 ? -0.628 1.630 24.429 1.00 94.81 100 SER A C 1
ATOM 839 O O . SER A 1 100 ? -0.402 0.800 25.306 1.00 94.81 100 SER A O 1
ATOM 841 N N . ASP A 1 101 ? -1.806 1.730 23.818 1.00 94.88 101 ASP A N 1
ATOM 842 C CA . ASP A 1 101 ? -3.031 1.108 24.316 1.00 94.88 101 ASP A CA 1
ATOM 843 C C . ASP A 1 101 ? -3.322 -0.219 23.612 1.00 94.88 101 ASP A C 1
ATOM 845 O O . ASP A 1 101 ? -4.118 -1.017 24.101 1.00 94.88 101 ASP A O 1
ATOM 849 N N . TYR A 1 102 ? -2.702 -0.452 22.446 1.00 94.12 102 TYR A N 1
ATOM 850 C CA . TYR A 1 102 ? -2.918 -1.631 21.600 1.00 94.12 102 TYR A CA 1
ATOM 851 C C . TYR A 1 102 ? -4.398 -1.873 21.252 1.00 94.12 102 TYR A C 1
ATOM 853 O O . TYR A 1 102 ? -4.817 -3.006 21.019 1.00 94.12 102 TYR A O 1
ATOM 861 N N . ASN A 1 103 ? -5.191 -0.798 21.212 1.00 94.94 103 ASN A N 1
ATOM 862 C CA . ASN A 1 103 ? -6.623 -0.824 20.942 1.00 94.94 103 ASN A CA 1
ATOM 863 C C . ASN A 1 103 ? -6.922 -0.096 19.623 1.00 94.94 103 ASN A C 1
ATOM 865 O O . ASN A 1 103 ? -6.869 1.134 19.547 1.00 94.94 103 ASN A O 1
ATOM 869 N N . TRP A 1 104 ? -7.250 -0.873 18.589 1.00 94.69 104 TRP A N 1
ATOM 870 C CA . TRP A 1 104 ? -7.577 -0.359 17.258 1.00 94.69 104 TRP A CA 1
ATOM 871 C C . TRP A 1 104 ? -8.828 0.512 17.239 1.00 94.69 104 TRP A C 1
ATOM 873 O O . TRP A 1 104 ? -8.801 1.568 16.615 1.00 94.69 104 TRP A O 1
ATOM 883 N N . GLN A 1 105 ? -9.883 0.113 17.952 1.00 95.94 105 GLN A N 1
ATOM 884 C CA . GLN A 1 105 ? -11.131 0.872 18.012 1.00 95.94 105 GLN A CA 1
ATOM 885 C C . GLN A 1 105 ? -10.870 2.295 18.519 1.00 95.94 105 GLN A C 1
ATOM 887 O O . GLN A 1 105 ? -11.195 3.267 17.843 1.00 95.94 105 GLN A O 1
ATOM 892 N N . LYS A 1 106 ? -10.179 2.416 19.660 1.00 96.56 106 LYS A N 1
ATOM 893 C CA . LYS A 1 106 ? -9.821 3.713 20.253 1.00 96.56 106 LYS A CA 1
ATOM 894 C C . LYS A 1 106 ? -8.930 4.546 19.324 1.00 96.56 106 LYS A C 1
ATOM 896 O O . LYS A 1 106 ? -9.112 5.755 19.203 1.00 96.56 106 LYS A O 1
ATOM 901 N N . ALA A 1 107 ? -7.953 3.914 18.671 1.00 97.44 107 ALA A N 1
ATOM 902 C CA . ALA A 1 107 ? -7.050 4.591 17.743 1.00 97.44 107 ALA A CA 1
ATOM 903 C C . ALA A 1 107 ? -7.781 5.147 16.511 1.00 97.44 107 ALA A C 1
ATOM 905 O O . ALA A 1 107 ? -7.504 6.272 16.089 1.00 97.44 107 ALA A O 1
ATOM 906 N N . ILE A 1 108 ? -8.714 4.373 15.955 1.00 97.50 108 ILE A N 1
ATOM 907 C CA . ILE A 1 108 ? -9.548 4.767 14.818 1.00 97.50 108 ILE A CA 1
ATOM 908 C C . ILE A 1 108 ? -10.473 5.914 15.218 1.00 97.50 108 ILE A C 1
ATOM 910 O O . ILE A 1 108 ? -10.450 6.940 14.554 1.00 97.50 108 ILE A O 1
ATOM 914 N N . GLU A 1 109 ? -11.205 5.800 16.330 1.00 97.12 109 GLU A N 1
ATOM 915 C CA . GLU A 1 109 ? -12.121 6.852 16.803 1.00 97.12 109 GLU A CA 1
ATOM 916 C C . GLU A 1 109 ? -11.422 8.204 16.980 1.00 97.12 109 GLU A C 1
ATOM 918 O O . GLU A 1 109 ? -11.953 9.246 16.589 1.00 97.12 109 GLU A O 1
ATOM 923 N N . LEU A 1 110 ? -10.210 8.194 17.546 1.00 97.44 110 LEU A N 1
ATOM 924 C CA . LEU A 1 110 ? -9.393 9.398 17.672 1.00 97.44 110 LEU A CA 1
ATOM 925 C C . LEU A 1 110 ? -8.972 9.931 16.296 1.00 97.44 110 LEU A C 1
ATOM 927 O O . LEU A 1 110 ? -9.174 11.111 16.022 1.00 97.44 110 LEU A O 1
ATOM 931 N N . GLY A 1 111 ? -8.433 9.068 15.431 1.00 96.75 111 GLY A N 1
ATOM 932 C CA . GLY A 1 111 ? -7.909 9.471 14.124 1.00 96.75 111 GLY A CA 1
ATOM 933 C C . GLY A 1 111 ? -8.982 9.993 13.169 1.00 96.75 111 GLY A C 1
ATOM 934 O O . GLY A 1 111 ? -8.787 11.021 12.525 1.00 96.75 111 GLY A O 1
ATOM 935 N N . THR A 1 112 ? -10.143 9.344 13.093 1.00 95.44 112 THR A N 1
ATOM 936 C CA . THR A 1 112 ? -11.242 9.804 12.233 1.00 95.44 112 THR A CA 1
ATOM 937 C C . THR A 1 112 ? -11.832 11.118 12.726 1.00 95.44 112 THR A C 1
ATOM 939 O O . THR A 1 112 ? -12.129 11.989 11.908 1.00 95.44 112 THR A O 1
ATOM 942 N N . LYS A 1 113 ? -11.935 11.307 14.052 1.00 95.38 113 LYS A N 1
ATOM 943 C CA . LYS A 1 113 ? -12.371 12.574 14.653 1.00 95.38 113 LYS A CA 1
ATOM 944 C C . LYS A 1 113 ? -11.418 13.721 14.310 1.00 95.38 113 LYS A C 1
ATOM 946 O O . LYS A 1 113 ? -11.886 14.804 13.975 1.00 95.38 113 LYS A O 1
ATOM 951 N N . GLU A 1 114 ? -10.106 13.490 14.370 1.00 95.69 114 GLU A N 1
ATOM 952 C CA . GLU A 1 114 ? -9.087 14.473 13.965 1.00 95.69 114 GLU A CA 1
ATOM 953 C C . GLU A 1 114 ? -9.168 14.828 12.479 1.00 95.69 114 GLU A C 1
ATOM 955 O O . GLU A 1 114 ? -8.988 15.986 12.114 1.00 95.69 114 GLU A O 1
ATOM 960 N N . MET A 1 115 ? -9.461 13.841 11.630 1.00 93.25 115 MET A N 1
ATOM 961 C CA . MET A 1 115 ? -9.571 14.024 10.180 1.00 93.25 115 MET A CA 1
ATOM 962 C C . MET A 1 115 ? -10.935 14.555 9.723 1.00 93.25 115 MET A C 1
ATOM 964 O O . MET A 1 115 ? -11.117 14.805 8.534 1.00 93.25 115 MET A O 1
ATOM 968 N N . GLY A 1 116 ? -11.901 14.714 10.634 1.00 93.12 116 GLY A N 1
ATOM 969 C CA . GLY A 1 116 ? -13.245 15.192 10.306 1.00 93.12 116 GLY A CA 1
ATOM 970 C C . GLY A 1 116 ? -14.058 14.229 9.435 1.00 93.12 116 GLY A C 1
ATOM 971 O O . GLY A 1 116 ? -14.986 14.662 8.755 1.00 93.12 116 GLY A O 1
ATOM 972 N N . LEU A 1 117 ? -13.725 12.933 9.436 1.00 91.56 117 LEU A N 1
ATOM 973 C CA . LEU A 1 117 ? -14.454 11.917 8.677 1.00 91.56 117 LEU A CA 1
ATOM 974 C C . LEU A 1 117 ? -15.370 11.099 9.590 1.00 91.56 117 LEU A C 1
ATOM 976 O O . LEU A 1 117 ? -14.970 10.751 10.706 1.00 91.56 117 LEU A O 1
ATOM 980 N N . PRO A 1 118 ? -16.591 10.759 9.134 1.00 94.94 118 PRO A N 1
ATOM 981 C CA . PRO A 1 118 ? -17.461 9.859 9.872 1.00 94.94 118 PRO A CA 1
ATOM 982 C C . PRO A 1 118 ? -16.778 8.521 10.175 1.00 94.94 118 PRO A C 1
ATOM 984 O O . PRO A 1 118 ? -15.931 8.043 9.434 1.00 94.94 118 PRO A O 1
ATOM 987 N N . TYR A 1 119 ? -17.183 7.878 11.259 1.00 97.31 119 TYR A N 1
ATOM 988 C CA . TYR A 1 119 ? -16.812 6.498 11.542 1.00 97.31 119 TYR A CA 1
ATOM 989 C C . TYR A 1 119 ? -18.072 5.752 11.958 1.00 97.31 119 TYR A C 1
ATOM 991 O O . TYR A 1 119 ? -18.850 6.248 12.771 1.00 97.31 119 TYR A O 1
ATOM 999 N N . SER A 1 120 ? -18.323 4.590 11.361 1.00 97.44 120 SER A N 1
ATOM 1000 C CA . SER A 1 120 ? -19.524 3.796 11.631 1.00 97.44 120 SER A CA 1
ATOM 1001 C C . SER A 1 120 ? -19.462 3.024 12.948 1.00 97.44 120 SER A C 1
ATOM 1003 O O . SER A 1 120 ? -20.440 2.372 13.314 1.00 97.44 120 SER A O 1
ATOM 1005 N N . GLY A 1 121 ? -18.316 3.053 13.632 1.00 97.25 121 GLY A N 1
ATOM 1006 C CA . GLY A 1 121 ? -18.045 2.232 14.807 1.00 97.25 121 GLY A CA 1
ATOM 1007 C C . GLY A 1 121 ? -17.565 0.820 14.471 1.00 97.25 121 GLY A C 1
ATOM 1008 O O . GLY A 1 121 ? -17.177 0.105 15.389 1.00 97.25 121 GLY A O 1
ATOM 1009 N N . ASN A 1 122 ? -17.556 0.430 13.188 1.00 98.00 122 ASN A N 1
ATOM 1010 C CA . ASN A 1 122 ? -17.138 -0.894 12.734 1.00 98.00 122 ASN A CA 1
ATOM 1011 C C . ASN A 1 122 ? -16.039 -0.792 11.674 1.00 98.00 122 ASN A C 1
ATOM 1013 O O . ASN A 1 122 ? -16.197 -0.116 10.652 1.00 98.00 122 ASN A O 1
ATOM 1017 N N . PHE A 1 123 ? -14.955 -1.533 11.884 1.00 98.12 123 PHE A N 1
ATOM 1018 C CA . PHE A 1 123 ? -13.838 -1.612 10.955 1.00 98.12 123 PHE A CA 1
ATOM 1019 C C . PHE A 1 123 ? -13.444 -3.061 10.676 1.00 98.12 123 PHE A C 1
ATOM 1021 O O . PHE A 1 123 ? -13.693 -3.962 11.474 1.00 98.12 123 PHE A O 1
ATOM 1028 N N . ASP A 1 124 ? -12.801 -3.255 9.536 1.00 98.19 124 ASP A N 1
ATOM 1029 C CA . ASP A 1 124 ? -12.089 -4.478 9.180 1.00 98.19 124 ASP A CA 1
ATOM 1030 C C . ASP A 1 124 ? -10.839 -4.079 8.375 1.00 98.19 124 ASP A C 1
ATOM 1032 O O . ASP A 1 124 ? -10.552 -2.890 8.221 1.00 98.19 124 ASP A O 1
ATOM 1036 N N . PHE A 1 125 ? -10.059 -5.033 7.877 1.00 97.94 125 PHE A N 1
ATOM 1037 C CA . PHE A 1 125 ? -8.813 -4.779 7.168 1.00 97.94 125 PHE A CA 1
ATOM 1038 C C . PHE A 1 125 ? -8.896 -5.170 5.694 1.00 97.94 125 PHE A C 1
ATOM 1040 O O . PHE A 1 125 ? -9.204 -6.308 5.345 1.00 97.94 125 PHE A O 1
ATOM 1047 N N . VAL A 1 126 ? -8.512 -4.244 4.816 1.00 98.50 126 VAL A N 1
ATOM 1048 C CA . VAL A 1 126 ? -8.438 -4.467 3.367 1.00 98.50 126 VAL A CA 1
ATOM 1049 C C . VAL A 1 126 ? -6.989 -4.595 2.915 1.00 98.50 126 VAL A C 1
ATOM 1051 O O . VAL A 1 126 ? -6.094 -3.957 3.470 1.00 98.50 126 VAL A O 1
ATOM 1054 N N . ARG A 1 127 ? -6.744 -5.426 1.897 1.00 98.62 127 ARG A N 1
ATOM 1055 C CA . ARG A 1 127 ? -5.421 -5.551 1.270 1.00 98.62 127 ARG A CA 1
ATOM 1056 C C . ARG A 1 127 ? -5.113 -4.302 0.455 1.00 98.62 127 ARG A C 1
ATOM 1058 O O . ARG A 1 127 ? -5.945 -3.857 -0.326 1.00 98.62 127 ARG A O 1
ATOM 1065 N N . THR A 1 128 ? -3.898 -3.792 0.579 1.00 98.75 128 THR A N 1
ATOM 1066 C CA . THR A 1 128 ? -3.444 -2.599 -0.140 1.00 98.75 128 THR A CA 1
ATOM 1067 C C . THR A 1 128 ? -2.112 -2.844 -0.829 1.00 98.75 128 THR A C 1
ATOM 1069 O O . THR A 1 128 ? -1.288 -3.591 -0.299 1.00 98.75 128 THR A O 1
ATOM 1072 N N . ALA A 1 129 ? -1.878 -2.167 -1.949 1.00 98.56 129 ALA A N 1
ATOM 1073 C CA . ALA A 1 129 ? -0.594 -2.124 -2.639 1.00 98.56 129 ALA A CA 1
ATOM 1074 C C . ALA A 1 129 ? -0.161 -0.673 -2.885 1.00 98.56 129 ALA A C 1
ATOM 1076 O O . ALA A 1 129 ? -0.966 0.161 -3.301 1.00 98.56 129 ALA A O 1
ATOM 1077 N N . TYR A 1 130 ? 1.114 -0.385 -2.631 1.00 98.50 130 TYR A N 1
ATOM 1078 C CA . TYR A 1 130 ? 1.752 0.899 -2.900 1.00 98.50 130 TYR A CA 1
ATOM 1079 C C . TYR A 1 130 ? 2.988 0.691 -3.778 1.00 98.50 130 TYR A C 1
ATOM 1081 O O . TYR A 1 130 ? 3.840 -0.144 -3.478 1.00 98.50 130 TYR A O 1
ATOM 1089 N N . TYR A 1 131 ? 3.099 1.469 -4.844 1.00 98.38 131 TYR A N 1
ATOM 1090 C CA . TYR A 1 131 ? 4.114 1.352 -5.880 1.00 98.38 131 TYR A CA 1
ATOM 1091 C C . TYR A 1 131 ? 5.163 2.449 -5.719 1.00 98.38 131 TYR A C 1
ATOM 1093 O O . TYR A 1 131 ? 4.858 3.640 -5.745 1.00 98.38 131 TYR A O 1
ATOM 1101 N N . ILE A 1 132 ? 6.422 2.059 -5.554 1.00 97.19 132 ILE A N 1
ATOM 1102 C CA . ILE A 1 132 ? 7.556 2.972 -5.399 1.00 97.19 132 ILE A CA 1
ATOM 1103 C C . ILE A 1 132 ? 8.453 2.781 -6.614 1.00 97.19 132 ILE A C 1
ATOM 1105 O O . ILE A 1 132 ? 8.941 1.679 -6.849 1.00 97.19 132 ILE A O 1
ATOM 1109 N N . SER A 1 133 ? 8.679 3.832 -7.402 1.00 95.50 133 SER A N 1
ATOM 1110 C CA . SER A 1 133 ? 9.551 3.719 -8.576 1.00 95.50 133 SER A CA 1
ATOM 1111 C C . SER A 1 133 ? 10.992 3.422 -8.157 1.00 95.50 133 SER A C 1
ATOM 1113 O O . SER A 1 133 ? 11.566 4.186 -7.377 1.00 95.50 133 SER A O 1
ATOM 1115 N N . ALA A 1 134 ? 11.585 2.364 -8.707 1.00 94.25 134 ALA A N 1
ATOM 1116 C CA . ALA A 1 134 ? 12.964 1.967 -8.430 1.00 94.25 134 ALA A CA 1
ATOM 1117 C C . ALA A 1 134 ? 13.921 2.682 -9.400 1.00 94.25 134 ALA A C 1
ATOM 1119 O O . ALA A 1 134 ? 14.280 2.150 -10.444 1.00 94.25 134 ALA A O 1
ATOM 1120 N N . ARG A 1 135 ? 14.259 3.943 -9.097 1.00 91.25 135 ARG A N 1
ATOM 1121 C CA . ARG A 1 135 ? 15.077 4.812 -9.976 1.00 91.25 135 ARG A CA 1
ATOM 1122 C C . ARG A 1 135 ? 16.543 4.948 -9.556 1.00 91.25 135 ARG A C 1
ATOM 1124 O O . ARG A 1 135 ? 17.310 5.591 -10.262 1.00 91.25 135 ARG A O 1
ATOM 1131 N N . HIS A 1 136 ? 16.901 4.405 -8.400 1.00 94.31 136 HIS A N 1
ATOM 1132 C CA . HIS A 1 136 ? 18.246 4.470 -7.830 1.00 94.31 136 HIS A CA 1
ATOM 1133 C C . HIS A 1 136 ? 18.846 3.062 -7.766 1.00 94.31 136 HIS A C 1
ATOM 1135 O O . HIS A 1 136 ? 18.208 2.117 -8.222 1.00 94.31 136 HIS A O 1
ATOM 1141 N N . GLU A 1 137 ? 20.055 2.936 -7.211 1.00 95.81 137 GLU A N 1
ATOM 1142 C CA . GLU A 1 137 ? 20.787 1.659 -7.133 1.00 95.81 137 GLU A CA 1
ATOM 1143 C C . GLU A 1 137 ? 21.061 1.051 -8.521 1.00 95.81 137 GLU A C 1
ATOM 1145 O O . GLU A 1 137 ? 20.987 -0.158 -8.722 1.00 95.81 137 GLU A O 1
ATOM 1150 N N . VAL A 1 138 ? 21.383 1.910 -9.500 1.00 96.44 138 VAL A N 1
ATOM 1151 C CA . VAL A 1 138 ? 21.803 1.465 -10.835 1.00 96.44 138 VAL A CA 1
ATOM 1152 C C . VAL A 1 138 ? 23.091 0.659 -10.690 1.00 96.44 138 VAL A C 1
ATOM 1154 O O . VAL A 1 138 ? 24.125 1.184 -10.276 1.00 96.44 138 VAL A O 1
ATOM 1157 N N . ALA A 1 139 ? 23.005 -0.623 -11.026 1.00 95.88 139 ALA A N 1
ATOM 1158 C CA . ALA A 1 139 ? 24.131 -1.539 -11.014 1.00 95.88 139 ALA A CA 1
ATOM 1159 C C . ALA A 1 139 ? 25.154 -1.209 -12.125 1.00 95.88 139 ALA A C 1
ATOM 1161 O O . ALA A 1 139 ? 24.792 -0.605 -13.140 1.00 95.88 139 ALA A O 1
ATOM 1162 N N . PRO A 1 140 ? 26.425 -1.631 -11.972 1.00 98.12 140 PRO A N 1
ATOM 1163 C CA . PRO A 1 140 ? 27.393 -1.678 -13.065 1.00 98.12 140 PRO A CA 1
ATOM 1164 C C . PRO A 1 140 ? 26.836 -2.357 -14.323 1.00 98.12 140 PRO A C 1
ATOM 1166 O O . PRO A 1 140 ? 25.998 -3.258 -14.241 1.00 98.12 140 PRO A O 1
ATOM 1169 N N . LYS A 1 141 ? 27.330 -1.942 -15.496 1.00 97.50 141 LYS A N 1
ATOM 1170 C CA . LYS A 1 141 ? 26.822 -2.394 -16.805 1.00 97.50 141 LYS A CA 1
ATOM 1171 C C . LYS A 1 141 ? 26.911 -3.911 -16.998 1.00 97.50 141 LYS A C 1
ATOM 1173 O O . LYS A 1 141 ? 26.112 -4.473 -17.733 1.00 97.50 141 LYS A O 1
ATOM 1178 N N . GLU A 1 142 ? 27.859 -4.565 -16.331 1.00 97.69 142 GLU A N 1
ATOM 1179 C CA . GLU A 1 142 ? 28.085 -6.011 -16.378 1.00 97.69 142 GLU A CA 1
ATOM 1180 C C . GLU A 1 142 ? 26.944 -6.807 -15.723 1.00 97.69 142 GLU A C 1
ATOM 1182 O O . GLU A 1 142 ? 26.808 -7.996 -15.984 1.00 97.69 142 GLU A O 1
ATOM 1187 N N . MET A 1 143 ? 26.122 -6.156 -14.891 1.00 96.62 143 MET A N 1
ATOM 1188 C CA . MET A 1 143 ? 24.950 -6.740 -14.226 1.00 96.62 143 MET A CA 1
ATOM 1189 C C . MET A 1 143 ? 23.623 -6.223 -14.805 1.00 96.62 143 MET A C 1
ATOM 1191 O O . MET A 1 143 ? 22.568 -6.393 -14.193 1.00 96.62 143 MET A O 1
ATOM 1195 N N . ALA A 1 144 ? 23.656 -5.550 -15.959 1.00 97.06 144 ALA A N 1
ATOM 1196 C CA . ALA A 1 144 ? 22.438 -5.157 -16.653 1.00 97.06 144 ALA A CA 1
ATOM 1197 C C . ALA A 1 144 ? 21.688 -6.397 -17.164 1.00 97.06 144 ALA A C 1
ATOM 1199 O O . ALA A 1 144 ? 22.313 -7.363 -17.599 1.00 97.06 144 ALA A O 1
ATOM 1200 N N . LEU A 1 145 ? 20.350 -6.340 -17.155 1.00 96.75 145 LEU A N 1
ATOM 1201 C CA . LEU A 1 145 ? 19.526 -7.391 -17.752 1.00 96.75 145 LEU A CA 1
ATOM 1202 C C . LEU A 1 145 ? 19.902 -7.584 -19.225 1.00 96.75 145 LEU A C 1
ATOM 1204 O O . LEU A 1 145 ? 19.995 -6.629 -20.000 1.00 96.75 145 LEU A O 1
ATOM 1208 N N . THR A 1 146 ? 20.097 -8.838 -19.589 1.00 96.62 146 THR A N 1
ATOM 1209 C CA . THR A 1 146 ? 20.475 -9.328 -20.907 1.00 96.62 146 THR A CA 1
ATOM 1210 C C . THR A 1 146 ? 19.261 -9.879 -21.652 1.00 96.62 146 THR A C 1
ATOM 1212 O O . THR A 1 146 ? 18.151 -9.948 -21.122 1.00 96.62 146 THR A O 1
ATOM 1215 N N . CYS A 1 147 ? 19.461 -10.293 -22.906 1.00 96.56 147 CYS A N 1
ATOM 1216 C CA . CYS A 1 147 ? 18.407 -10.894 -23.724 1.00 96.56 147 CYS A CA 1
ATOM 1217 C C . CYS A 1 147 ? 17.720 -12.063 -23.003 1.00 96.56 147 CYS A C 1
ATOM 1219 O O . CYS A 1 147 ? 16.493 -12.107 -22.961 1.00 96.56 147 CYS A O 1
ATOM 1221 N N . ASN A 1 148 ? 18.509 -12.935 -22.370 1.00 96.50 148 ASN A N 1
ATOM 1222 C CA . ASN A 1 148 ? 18.027 -14.173 -21.755 1.00 96.50 148 ASN A CA 1
ATOM 1223 C C . ASN A 1 148 ? 17.289 -13.955 -20.427 1.00 96.50 148 ASN A C 1
ATOM 1225 O O . ASN A 1 148 ? 16.604 -14.858 -19.958 1.00 96.50 148 ASN A O 1
ATOM 1229 N N . ASP A 1 149 ? 17.385 -12.763 -19.834 1.00 95.38 149 ASP A N 1
ATOM 1230 C CA . ASP A 1 149 ? 16.616 -12.422 -18.632 1.00 95.38 149 ASP A CA 1
ATOM 1231 C C . ASP A 1 149 ? 15.133 -12.156 -18.948 1.00 95.38 149 ASP A C 1
ATOM 1233 O O . ASP A 1 149 ? 14.283 -12.211 -18.059 1.00 95.38 149 ASP A O 1
ATOM 1237 N N . CYS A 1 150 ? 14.812 -11.881 -20.219 1.00 95.69 150 CYS A N 1
ATOM 1238 C CA . CYS A 1 150 ? 13.459 -11.555 -20.680 1.00 95.69 150 CYS A CA 1
ATOM 1239 C C . CYS A 1 150 ? 12.948 -12.474 -21.802 1.00 95.69 150 CYS A C 1
ATOM 1241 O O . CYS A 1 150 ? 11.738 -12.665 -21.930 1.00 95.69 150 CYS A O 1
ATOM 1243 N N . HIS A 1 151 ? 13.841 -13.006 -22.635 1.00 93.94 151 HIS A N 1
ATOM 1244 C CA . HIS A 1 151 ? 13.521 -13.783 -23.828 1.00 93.94 151 HIS A CA 1
ATOM 1245 C C . HIS A 1 151 ? 14.283 -15.106 -23.800 1.00 93.94 151 HIS A C 1
ATOM 1247 O O . HIS A 1 151 ? 15.510 -15.108 -23.824 1.00 93.94 151 HIS A O 1
ATOM 1253 N N . PHE A 1 152 ? 13.533 -16.205 -23.731 1.00 86.56 152 PHE A N 1
ATOM 1254 C CA . PHE A 1 152 ? 14.061 -17.567 -23.813 1.00 86.56 152 PHE A CA 1
ATOM 1255 C C . PHE A 1 152 ? 14.461 -17.929 -25.244 1.00 86.56 152 PHE A C 1
ATOM 1257 O O . PHE A 1 152 ? 13.727 -17.515 -26.174 1.00 86.56 152 PHE A O 1
#

InterPro domains:
  IPR024673 Octaheme c-type cytochrome [PF11783] (3-151)
  IPR036280 Multiheme cytochrome superfamily [SSF48695] (7-152)

Sequence (152 aa):
MKDLEGKEEYGREVFAKHKGVFKWGINVIPTYMWYNGKGERYLLGDKLDPNKVLELNRPMGSIKDPKAKIYPFKVHTGKQPYDVKYKYLLAFRVWKALWSDYNWQKAIELGTKEMGLPYSGNFDFVRTAYYISARHEVAPKEMALTCNDCHF

Secondary structure (DSSP, 8-state):
-GGGTT-EETTEESEETTTEE----SSPPPEEEEE-S-B--PPTT----TTS-EESSPBP--TT-TT-EEEEEEEEEEEEEEETTT-SBPP--IIIIIHHH--HHHHHHHHHHHHT----S-EEEEEEEEEEE-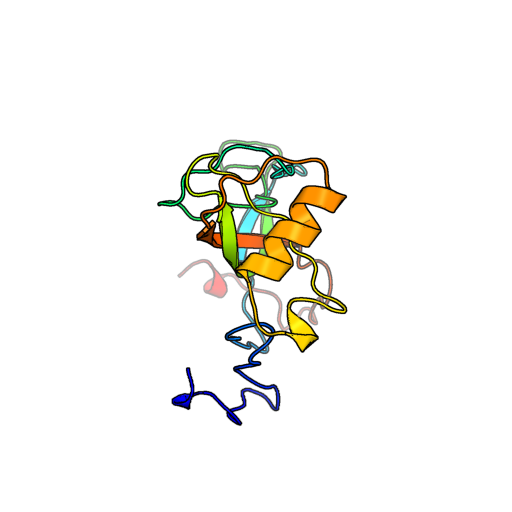-S----GGGS--HHHH--